Protein AF-A0A9D4K9L7-F1 (afdb_monomer)

Foldseek 3Di:
DVVVVVVVLVVLVVVLVVLVVVLVVLLVVLVVLLVVLVVLLVVLVVQCVVCVVVVPVVSVVVSVVSNVVSVVSNVVSVVSNVVSVVSVVVSVVSVVVSVVVVVVVVVVVVVVVVVVVVVVVPD

Sequence (123 aa):
MESEAIKKNEDRKRKISEKEKEVKKNEAGLQEDMHAANNLFKEANDRLASAIKKKDFKEIDIAHALLDVARTKIDKATNAMKTCRSQRNEIESKKSKLIASYSQKRKAVFQANNMVHVDIVGL

Secondary structure (DSSP, 8-state):
-HHHHHHHHHHHHHHHHHHHHHHHHHHHHHHHHHHHHHHHHHHHHHHHHHHHHHT-HHHHHHHHHHHHHHHHHHHHHHHHHHHHHHHHHHHHHHHHHHHHHHHHHHHHHHHHHHHHHHHHS--

pLDDT: mean 88.01, std 13.04, range [42.09, 97.31]

Nearest PDB structures (foldseek):
  9eon-assembly1_A  TM=6.805E-01  e=6.001E-01  Synechocystis sp. PCC 6803
  7o3x-assembly1_E  TM=4.211E-01  e=1.936E-01  Synechocystis sp. PCC 6803 substr. Kazusa
  9eom-assembly1_A-56  TM=4.064E-01  e=8.749E-01  Synechocystis sp. PCC 6803
  9eom-assembly1_A-58 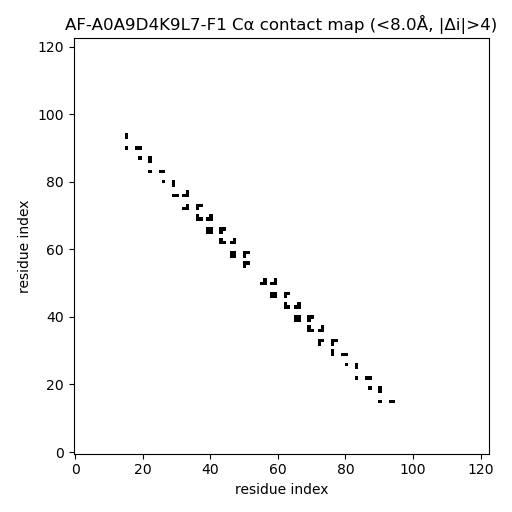 TM=4.058E-01  e=8.749E-01  Synechocystis sp. PCC 6803
  9eom-assembly1_A-60  TM=4.064E-01  e=8.749E-01  Synechocystis sp. PCC 6803

Mean predicted aligned error: 8.18 Å

Structure (mmCIF, N/CA/C/O backbone):
data_AF-A0A9D4K9L7-F1
#
_entry.id   AF-A0A9D4K9L7-F1
#
loop_
_atom_site.group_PDB
_atom_site.id
_atom_site.type_symbol
_atom_site.label_atom_id
_atom_site.label_alt_id
_atom_site.label_comp_id
_atom_site.label_asym_id
_atom_site.label_entity_id
_atom_site.label_seq_id
_atom_site.pdbx_PDB_ins_code
_atom_site.Cartn_x
_atom_site.Cartn_y
_atom_site.Cartn_z
_atom_site.occupancy
_atom_site.B_iso_or_equiv
_atom_site.auth_seq_id
_atom_site.auth_comp_id
_atom_site.auth_asym_id
_atom_site.auth_atom_id
_atom_site.pdbx_PDB_model_num
ATOM 1 N N . MET A 1 1 ? 17.549 3.777 -39.768 1.00 54.56 1 MET A N 1
ATOM 2 C CA . MET A 1 1 ? 17.306 2.714 -38.764 1.00 54.56 1 MET A CA 1
ATOM 3 C C . MET A 1 1 ? 17.851 3.044 -37.368 1.00 54.56 1 MET A C 1
ATOM 5 O O . MET A 1 1 ? 17.112 2.861 -36.410 1.00 54.56 1 MET A O 1
ATOM 9 N N . GLU A 1 2 ? 19.073 3.568 -37.193 1.00 60.03 2 GLU A N 1
ATOM 10 C CA . GLU A 1 2 ? 19.605 3.880 -35.841 1.00 60.03 2 GLU A CA 1
ATOM 11 C C . GLU A 1 2 ? 18.843 4.990 -35.091 1.00 60.03 2 GLU A C 1
ATOM 13 O O . GLU A 1 2 ? 18.608 4.870 -33.889 1.00 60.03 2 GLU A O 1
ATOM 18 N N . SER A 1 3 ? 18.369 6.020 -35.802 1.00 70.69 3 SER A N 1
ATOM 19 C CA . SER A 1 3 ? 17.585 7.132 -35.230 1.00 70.69 3 SER A CA 1
ATOM 20 C C . SER A 1 3 ? 16.280 6.679 -34.547 1.00 70.69 3 SER A C 1
ATOM 22 O O . SER A 1 3 ? 15.948 7.137 -33.452 1.00 70.69 3 SER A O 1
ATOM 24 N N . GLU A 1 4 ? 15.562 5.714 -35.130 1.00 77.31 4 GLU A N 1
ATOM 25 C CA . GLU A 1 4 ? 14.315 5.185 -34.553 1.00 77.31 4 GLU A CA 1
ATOM 26 C C . GLU A 1 4 ? 14.564 4.333 -33.306 1.00 77.31 4 GLU A C 1
ATOM 28 O O . GLU A 1 4 ? 13.802 4.387 -32.338 1.00 77.31 4 GLU A O 1
ATOM 33 N N . ALA A 1 5 ? 15.657 3.567 -33.293 1.00 76.56 5 ALA A N 1
ATOM 34 C CA . ALA A 1 5 ? 16.030 2.746 -32.148 1.00 76.56 5 ALA A CA 1
ATOM 35 C C . ALA A 1 5 ? 16.449 3.596 -30.936 1.00 76.56 5 ALA A C 1
ATOM 37 O O . ALA A 1 5 ? 16.185 3.200 -29.797 1.00 76.56 5 ALA A O 1
ATOM 38 N N . ILE A 1 6 ? 17.078 4.753 -31.174 1.00 79.56 6 ILE A N 1
ATOM 39 C CA . ILE A 1 6 ? 17.431 5.729 -30.136 1.00 79.56 6 ILE A CA 1
ATOM 40 C C . ILE A 1 6 ? 16.160 6.362 -29.561 1.00 79.56 6 ILE A C 1
ATOM 42 O O . ILE A 1 6 ? 15.932 6.245 -28.356 1.00 79.56 6 ILE A O 1
ATOM 46 N N . LYS A 1 7 ? 15.274 6.902 -30.413 1.00 84.38 7 LYS A N 1
ATOM 47 C CA . LYS A 1 7 ? 13.989 7.487 -29.978 1.00 84.38 7 LYS A CA 1
ATOM 48 C C . LYS A 1 7 ? 13.156 6.512 -29.145 1.00 84.38 7 LYS A C 1
ATOM 50 O O . LYS A 1 7 ? 12.740 6.830 -28.034 1.00 84.38 7 LYS A O 1
ATOM 55 N N . LYS A 1 8 ? 13.003 5.268 -29.613 1.00 86.38 8 LYS A N 1
ATOM 56 C CA . LYS A 1 8 ? 12.255 4.223 -28.893 1.00 86.38 8 LYS A CA 1
ATOM 57 C C . LYS A 1 8 ? 12.827 3.941 -27.499 1.00 86.38 8 LYS A C 1
ATOM 59 O O . LYS A 1 8 ? 12.089 3.597 -26.576 1.00 86.38 8 LYS A O 1
ATOM 64 N N . ASN A 1 9 ? 14.140 4.039 -27.334 1.00 84.75 9 ASN A N 1
ATOM 65 C CA . ASN A 1 9 ? 14.802 3.812 -26.056 1.00 84.75 9 ASN A CA 1
ATOM 66 C C . ASN A 1 9 ? 14.668 5.008 -25.101 1.00 84.75 9 ASN A C 1
ATOM 68 O O . ASN A 1 9 ? 14.480 4.799 -23.898 1.00 84.75 9 ASN A O 1
ATOM 72 N N . GLU A 1 10 ? 14.712 6.234 -25.619 1.00 87.19 10 GLU A N 1
ATOM 73 C CA . GLU A 1 10 ? 14.418 7.447 -24.851 1.00 87.19 10 GLU A CA 1
ATOM 74 C C . GLU A 1 10 ? 12.970 7.454 -24.354 1.00 87.19 10 GLU A C 1
ATOM 76 O O . GLU A 1 10 ? 12.733 7.663 -23.162 1.00 87.19 10 GLU A O 1
ATOM 81 N N . ASP A 1 11 ? 12.016 7.085 -25.210 1.00 90.50 11 ASP 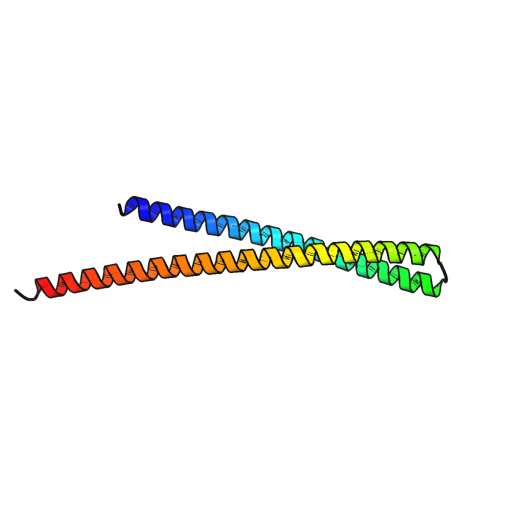A N 1
ATOM 82 C CA . ASP A 1 11 ? 10.607 6.950 -24.833 1.00 90.50 11 ASP A CA 1
ATOM 83 C C . ASP A 1 11 ? 10.410 5.914 -23.720 1.00 90.50 11 ASP A C 1
ATOM 85 O O . ASP A 1 11 ? 9.668 6.137 -22.761 1.00 90.50 11 ASP A O 1
ATOM 89 N N . ARG A 1 12 ? 11.104 4.770 -23.799 1.00 89.38 12 ARG A N 1
ATOM 90 C CA . ARG A 1 12 ? 11.070 3.748 -22.738 1.00 89.38 12 ARG A CA 1
ATOM 91 C C . ARG A 1 12 ? 11.649 4.274 -21.429 1.00 89.38 12 ARG A C 1
ATOM 93 O O . ARG A 1 12 ? 11.068 4.015 -20.377 1.00 89.38 12 ARG A O 1
ATOM 100 N N . LYS A 1 13 ? 12.761 5.012 -21.479 1.00 91.38 13 LYS A N 1
ATOM 101 C CA . LYS A 1 13 ? 13.368 5.647 -20.300 1.00 91.38 13 LYS A CA 1
ATOM 102 C C . LYS A 1 13 ? 12.401 6.647 -19.663 1.00 91.38 13 LYS A C 1
ATOM 104 O O . LYS A 1 13 ? 12.235 6.630 -18.444 1.00 91.38 13 LYS A O 1
ATOM 109 N N . ARG A 1 14 ? 11.730 7.464 -20.480 1.00 93.56 14 ARG A N 1
ATOM 110 C CA . ARG A 1 14 ? 10.735 8.443 -20.031 1.00 93.5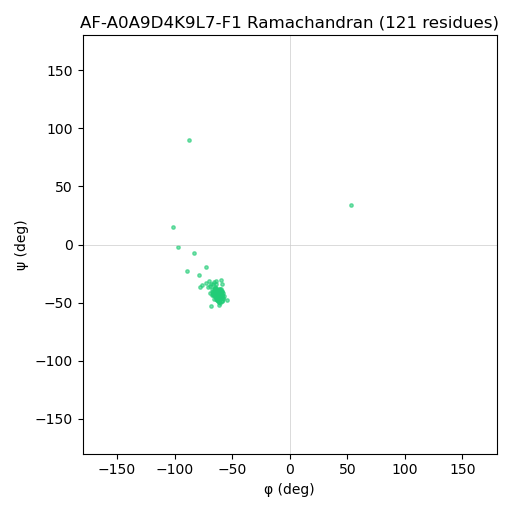6 14 ARG A CA 1
ATOM 111 C C . ARG A 1 14 ? 9.557 7.766 -19.333 1.00 93.56 14 ARG A C 1
ATOM 113 O O . ARG A 1 14 ? 9.300 8.067 -18.173 1.00 93.56 14 ARG A O 1
ATOM 120 N N . LYS A 1 15 ? 8.948 6.765 -19.976 1.00 93.94 15 LYS A N 1
ATOM 121 C CA . LYS A 1 15 ? 7.822 5.994 -19.416 1.00 93.94 15 LYS A CA 1
ATOM 122 C C . LYS A 1 15 ? 8.172 5.306 -18.096 1.00 93.94 15 LYS A C 1
ATOM 124 O O . LYS A 1 15 ? 7.361 5.279 -17.177 1.00 93.94 15 LYS A O 1
ATOM 129 N N . ILE A 1 16 ? 9.378 4.741 -17.989 1.00 93.25 16 ILE A N 1
ATOM 130 C CA . ILE A 1 16 ? 9.861 4.125 -16.743 1.00 93.25 16 ILE A CA 1
ATOM 131 C C . ILE A 1 16 ? 9.987 5.175 -15.631 1.00 93.25 16 ILE A C 1
ATOM 133 O O . ILE A 1 16 ? 9.570 4.914 -14.507 1.00 93.25 16 ILE A O 1
ATOM 137 N N . SER A 1 17 ? 10.542 6.348 -15.944 1.00 94.19 17 SER A N 1
ATOM 138 C CA . SER A 1 17 ? 10.719 7.449 -14.989 1.00 94.19 17 SER A CA 1
ATOM 139 C C . SER A 1 17 ? 9.383 8.023 -14.508 1.00 94.19 17 SER A C 1
ATOM 141 O O . SER A 1 17 ? 9.192 8.241 -13.314 1.00 94.19 17 SER A O 1
ATOM 143 N N . GLU A 1 18 ? 8.430 8.225 -15.419 1.00 95.19 18 GLU A N 1
ATOM 144 C CA . GLU A 1 18 ? 7.079 8.692 -15.089 1.00 95.19 18 GLU A CA 1
ATOM 145 C C . GLU A 1 18 ? 6.364 7.700 -14.168 1.00 95.19 18 GLU A C 1
ATOM 147 O O . GLU A 1 18 ? 5.898 8.084 -13.095 1.00 95.19 18 GLU A O 1
ATOM 152 N N . LYS A 1 19 ? 6.381 6.410 -14.524 1.00 93.94 19 LYS A N 1
ATOM 153 C CA . LYS A 1 19 ? 5.757 5.362 -13.710 1.00 93.94 19 LYS A CA 1
ATOM 154 C C . LYS A 1 19 ? 6.421 5.208 -12.339 1.00 93.94 19 LYS A C 1
ATOM 156 O O . LYS A 1 19 ? 5.749 4.928 -11.356 1.00 93.94 19 LYS A O 1
ATOM 161 N N . GLU A 1 20 ? 7.732 5.418 -12.238 1.00 93.69 20 GLU A N 1
ATOM 162 C CA . GLU A 1 20 ? 8.432 5.412 -10.950 1.00 93.69 20 GLU A CA 1
ATOM 163 C C . GLU A 1 20 ? 7.994 6.566 -10.042 1.00 93.69 20 GLU A C 1
ATOM 165 O O . GLU A 1 20 ? 7.800 6.359 -8.845 1.00 93.69 20 GLU A O 1
ATOM 170 N N . LYS A 1 21 ? 7.824 7.775 -10.591 1.00 94.94 21 LYS A N 1
ATOM 171 C CA . LYS A 1 21 ? 7.319 8.923 -9.822 1.00 94.94 21 LYS A CA 1
ATOM 172 C C . LYS A 1 21 ? 5.899 8.675 -9.323 1.00 94.94 21 LYS A C 1
ATOM 174 O O . LYS A 1 21 ? 5.602 8.987 -8.174 1.00 94.94 21 LYS A O 1
ATOM 179 N N . GLU A 1 22 ? 5.052 8.100 -10.171 1.00 95.12 22 GLU A N 1
ATOM 180 C CA . GLU A 1 22 ? 3.682 7.730 -9.816 1.00 95.12 22 GLU A CA 1
ATOM 181 C C . GLU A 1 22 ? 3.658 6.709 -8.671 1.00 95.12 22 GLU A C 1
ATOM 183 O O . GLU A 1 22 ? 3.022 6.953 -7.649 1.00 95.12 22 GLU A O 1
ATOM 188 N N . VAL A 1 23 ? 4.423 5.617 -8.788 1.00 94.31 23 VAL A N 1
ATOM 189 C CA . VAL A 1 23 ? 4.506 4.591 -7.735 1.00 94.31 23 VAL A CA 1
ATOM 190 C C . VAL A 1 23 ? 5.029 5.180 -6.425 1.00 94.31 23 VAL A C 1
ATOM 192 O O . VAL A 1 23 ? 4.447 4.911 -5.381 1.00 94.31 23 VAL A O 1
ATOM 195 N N . LYS A 1 24 ? 6.052 6.044 -6.459 1.00 94.00 24 LYS A N 1
ATOM 196 C CA . LYS A 1 24 ? 6.559 6.716 -5.248 1.00 94.00 24 LYS A CA 1
ATOM 197 C C . LYS A 1 24 ? 5.513 7.608 -4.583 1.00 94.00 24 LYS A C 1
ATOM 199 O O . LYS A 1 24 ? 5.408 7.614 -3.360 1.00 94.00 24 LYS A O 1
ATOM 204 N N . LYS A 1 25 ? 4.740 8.363 -5.370 1.00 94.69 25 LYS A N 1
ATOM 205 C CA . LYS A 1 25 ? 3.660 9.204 -4.838 1.00 94.69 25 LYS A CA 1
ATOM 206 C C . LYS A 1 25 ? 2.567 8.348 -4.194 1.00 94.69 25 LYS A C 1
ATOM 208 O O . LYS A 1 25 ? 2.099 8.681 -3.110 1.00 94.69 25 LYS A O 1
ATOM 213 N N . ASN A 1 26 ? 2.200 7.241 -4.837 1.00 93.44 26 ASN A N 1
ATOM 214 C CA . ASN A 1 26 ? 1.211 6.308 -4.304 1.00 93.44 26 ASN A CA 1
ATOM 215 C C . ASN A 1 26 ? 1.707 5.637 -3.014 1.00 93.44 26 ASN A C 1
ATOM 217 O O . ASN A 1 26 ? 0.949 5.538 -2.057 1.00 93.44 26 ASN A O 1
ATOM 221 N N . GLU A 1 27 ? 2.980 5.232 -2.949 1.00 92.88 27 GLU A N 1
ATOM 222 C CA . GLU A 1 27 ? 3.584 4.686 -1.726 1.00 92.88 27 GLU A CA 1
ATOM 223 C C . GLU A 1 27 ? 3.542 5.687 -0.565 1.00 92.88 27 GLU A C 1
ATOM 225 O O . GLU A 1 27 ? 3.188 5.297 0.546 1.00 92.88 27 GLU A O 1
ATOM 230 N N . ALA A 1 28 ? 3.847 6.965 -0.816 1.00 93.75 28 ALA A N 1
ATOM 231 C CA . ALA A 1 28 ? 3.778 8.010 0.206 1.00 93.75 28 ALA A CA 1
ATOM 232 C C . ALA A 1 28 ? 2.346 8.199 0.736 1.00 93.75 28 ALA A C 1
ATOM 234 O O . ALA A 1 28 ? 2.136 8.163 1.946 1.00 93.75 28 ALA A O 1
ATOM 235 N N . GLY A 1 29 ? 1.352 8.300 -0.1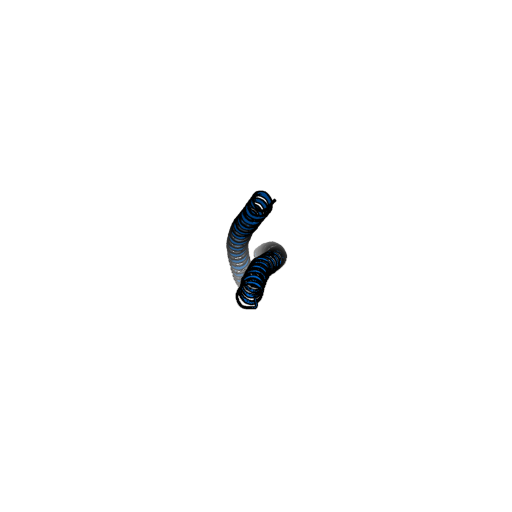56 1.00 93.81 29 GLY A N 1
ATOM 236 C CA . GLY A 1 29 ? -0.054 8.407 0.253 1.00 93.81 29 GLY A CA 1
ATOM 237 C C . GLY A 1 29 ? -0.530 7.192 1.059 1.00 93.81 29 GLY A C 1
ATOM 238 O O . GLY A 1 29 ? -1.171 7.337 2.094 1.00 93.81 29 GLY A O 1
ATOM 239 N N . LEU A 1 30 ? -0.133 5.980 0.658 1.00 94.00 30 LEU A N 1
ATOM 240 C CA . LEU A 1 30 ? -0.464 4.762 1.404 1.00 94.00 30 LEU A CA 1
ATOM 241 C C . LEU A 1 30 ? 0.204 4.704 2.785 1.00 94.00 30 LEU A C 1
ATOM 243 O O . LEU A 1 30 ? -0.363 4.123 3.711 1.00 94.00 30 LEU A O 1
ATOM 247 N N . GLN A 1 31 ? 1.402 5.273 2.942 1.00 93.88 31 GLN A N 1
ATOM 248 C CA . GLN A 1 31 ? 2.051 5.388 4.250 1.00 93.88 31 GLN A CA 1
ATOM 249 C C . GLN A 1 31 ? 1.296 6.345 5.173 1.00 93.88 31 GLN A C 1
ATOM 251 O O . GLN A 1 31 ? 1.121 6.023 6.349 1.00 93.88 31 GLN A O 1
ATOM 256 N N . GLU A 1 32 ? 0.811 7.472 4.650 1.00 94.38 32 GLU A N 1
ATOM 257 C CA . GLU A 1 32 ? -0.033 8.411 5.396 1.00 94.38 32 GLU A CA 1
ATOM 258 C C . GLU A 1 32 ? -1.354 7.756 5.823 1.00 94.38 32 GLU A C 1
ATOM 260 O O . GLU A 1 32 ? -1.707 7.799 7.005 1.00 94.38 32 GLU A O 1
ATOM 265 N N . ASP A 1 33 ? -2.029 7.053 4.909 1.00 93.25 33 ASP A N 1
ATOM 266 C CA . ASP A 1 33 ? -3.258 6.307 5.206 1.00 93.25 33 ASP A CA 1
ATOM 267 C C . ASP A 1 33 ? -3.036 5.251 6.296 1.00 93.25 33 ASP A C 1
ATOM 269 O O . ASP A 1 33 ? -3.844 5.104 7.219 1.00 93.25 33 ASP A O 1
ATOM 273 N N . MET A 1 34 ? -1.920 4.521 6.220 1.00 94.75 34 MET A N 1
ATOM 274 C CA . MET A 1 34 ? -1.579 3.503 7.210 1.00 94.75 34 MET A CA 1
ATOM 275 C C . MET A 1 34 ? -1.229 4.123 8.566 1.00 94.75 34 MET A C 1
ATOM 277 O O . MET A 1 34 ? -1.588 3.570 9.608 1.00 94.75 34 MET A O 1
ATOM 281 N N . HIS A 1 35 ? -0.575 5.285 8.578 1.00 95.31 35 HIS A N 1
ATOM 282 C CA . HIS A 1 35 ? -0.321 6.035 9.803 1.00 95.31 35 HIS A CA 1
ATOM 283 C C . HIS A 1 35 ? -1.631 6.501 10.453 1.00 95.31 35 HIS A C 1
ATOM 285 O O . HIS A 1 35 ? -1.847 6.261 11.642 1.00 95.31 35 HIS A O 1
ATOM 291 N N . ALA A 1 36 ? -2.545 7.077 9.670 1.00 94.38 36 ALA A N 1
ATOM 292 C CA . ALA A 1 36 ? -3.853 7.509 10.151 1.00 94.38 36 ALA A CA 1
ATOM 293 C C . ALA A 1 36 ? -4.689 6.335 10.690 1.00 94.38 36 ALA A C 1
ATOM 295 O O . ALA A 1 36 ? -5.285 6.436 11.763 1.00 94.38 36 ALA A O 1
ATOM 296 N N . ALA A 1 37 ? -4.700 5.197 9.989 1.00 95.38 37 ALA A N 1
ATOM 297 C CA . ALA A 1 37 ? -5.417 4.004 10.431 1.00 95.38 37 ALA A CA 1
ATOM 298 C C . ALA A 1 37 ? -4.836 3.417 11.731 1.00 95.38 37 ALA A C 1
ATOM 300 O O . ALA A 1 37 ? -5.593 3.010 12.611 1.00 95.38 37 ALA A O 1
ATOM 301 N N . ASN A 1 38 ? -3.510 3.438 11.895 1.00 95.19 38 ASN A N 1
ATOM 302 C CA . ASN A 1 38 ? -2.857 3.032 13.141 1.00 95.19 38 ASN A CA 1
ATOM 303 C C . ASN A 1 38 ? -3.182 3.968 14.311 1.00 95.19 38 ASN A C 1
ATOM 305 O O . ASN A 1 38 ? -3.360 3.496 15.434 1.00 95.19 38 ASN A O 1
ATOM 309 N N . ASN A 1 3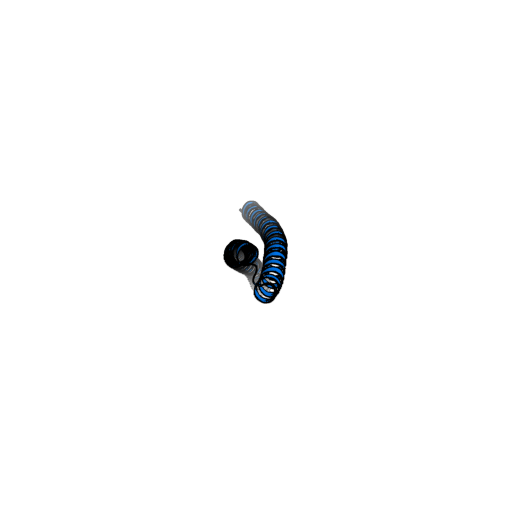9 ? -3.274 5.276 14.069 1.00 95.81 39 ASN A N 1
ATOM 310 C CA . ASN A 1 39 ? -3.671 6.230 15.106 1.00 95.81 39 ASN A CA 1
ATOM 311 C C . ASN A 1 39 ? -5.116 5.979 15.552 1.00 95.81 39 ASN A C 1
ATOM 313 O O . ASN A 1 39 ? -5.368 5.892 16.751 1.00 95.81 39 ASN A O 1
ATOM 317 N N . LEU A 1 40 ? -6.029 5.749 14.602 1.00 95.19 40 LEU A N 1
ATOM 318 C CA . LEU A 1 40 ? -7.414 5.379 14.902 1.00 95.19 40 LEU A CA 1
ATOM 319 C C . LEU A 1 40 ? -7.498 4.070 15.700 1.00 95.19 40 LEU A C 1
ATOM 321 O O . LEU A 1 40 ? -8.269 3.971 16.648 1.00 95.19 40 LEU A O 1
ATOM 325 N N . PHE A 1 41 ? -6.686 3.071 15.344 1.00 96.25 41 PHE A N 1
ATOM 326 C CA . PHE A 1 41 ? -6.627 1.800 16.066 1.00 96.25 41 PHE A CA 1
ATOM 327 C C . PHE A 1 41 ? -6.176 1.984 17.522 1.00 96.25 41 PHE A C 1
ATOM 329 O O . PHE A 1 41 ? -6.764 1.402 18.433 1.00 96.25 41 PHE A O 1
ATOM 336 N N . LYS A 1 42 ? -5.143 2.806 17.752 1.00 96.62 42 LYS A N 1
ATOM 337 C CA . LYS A 1 42 ? -4.668 3.136 19.104 1.00 96.62 42 LYS A CA 1
ATOM 338 C C . LYS A 1 42 ? -5.741 3.855 19.913 1.00 96.62 42 LYS A C 1
ATOM 340 O O . LYS A 1 42 ? -6.039 3.420 21.018 1.00 96.62 42 LYS A O 1
ATOM 345 N N . GLU A 1 43 ? -6.363 4.883 19.338 1.00 95.88 43 GLU A N 1
ATOM 346 C CA . GLU A 1 43 ? -7.438 5.629 19.997 1.00 95.88 43 GLU A CA 1
ATOM 347 C C . GLU A 1 43 ? -8.608 4.711 20.375 1.00 95.88 43 GLU A C 1
ATOM 349 O O . GLU A 1 43 ? -9.087 4.740 21.508 1.00 95.88 43 GLU A O 1
ATOM 354 N N . ALA A 1 44 ? -9.041 3.851 19.452 1.00 96.56 44 ALA A N 1
ATOM 355 C CA . ALA A 1 44 ? -10.129 2.916 19.701 1.00 96.56 44 ALA A CA 1
ATOM 356 C C . ALA A 1 44 ? -9.785 1.919 20.822 1.00 96.56 44 ALA A C 1
ATOM 358 O O . ALA A 1 44 ? -10.626 1.645 21.677 1.00 96.56 44 ALA A O 1
ATOM 359 N N . ASN A 1 45 ? -8.539 1.439 20.887 1.00 96.94 45 ASN A N 1
ATOM 360 C CA . ASN A 1 45 ? -8.070 0.598 21.991 1.00 96.94 45 ASN A CA 1
ATOM 361 C C . ASN A 1 45 ? -8.042 1.337 23.336 1.00 96.94 45 ASN A C 1
ATOM 363 O O . ASN A 1 45 ? -8.470 0.776 24.345 1.00 96.94 45 ASN A O 1
ATOM 367 N N . ASP A 1 46 ? -7.572 2.584 23.368 1.00 96.50 46 ASP A N 1
ATOM 368 C CA . ASP A 1 46 ? -7.521 3.385 24.598 1.00 96.50 46 ASP A CA 1
ATOM 369 C C . ASP A 1 46 ? -8.931 3.688 25.128 1.00 96.50 46 ASP A C 1
ATOM 371 O O . ASP A 1 46 ? -9.194 3.613 26.339 1.00 96.50 46 ASP A O 1
ATOM 375 N N . ARG A 1 47 ? -9.867 3.967 24.211 1.00 96.31 47 ARG A N 1
ATOM 376 C CA . ARG A 1 47 ? -11.294 4.121 24.514 1.00 96.31 47 ARG A CA 1
ATOM 377 C C . ARG A 1 47 ? -11.882 2.826 25.056 1.00 96.31 47 ARG A C 1
ATOM 379 O O . ARG A 1 47 ? -12.488 2.856 26.124 1.00 96.31 47 ARG A O 1
ATOM 386 N N . LEU A 1 48 ? -11.625 1.691 24.404 1.00 96.88 48 LEU A N 1
ATOM 387 C CA . LEU A 1 48 ? -12.097 0.378 24.847 1.00 96.88 48 LEU A CA 1
ATOM 388 C C . LEU A 1 48 ? -11.589 0.035 26.253 1.00 96.88 48 LEU A C 1
ATOM 390 O O . LEU A 1 48 ? -12.372 -0.324 27.131 1.00 96.88 48 LEU A O 1
ATOM 394 N N . ALA A 1 49 ? -10.288 0.200 26.502 1.00 96.75 49 ALA A N 1
ATOM 395 C CA . ALA A 1 49 ? -9.685 -0.056 27.807 1.00 96.75 49 ALA A CA 1
ATOM 396 C C . ALA A 1 49 ? -10.305 0.821 28.908 1.00 96.75 49 ALA A C 1
ATOM 398 O O . ALA A 1 49 ? -10.556 0.357 30.025 1.00 96.75 49 ALA A O 1
ATOM 399 N N . SER A 1 50 ? -10.575 2.089 28.594 1.00 97.00 50 SER A N 1
ATOM 400 C CA . SER A 1 50 ? -11.230 3.022 29.511 1.00 97.00 50 SER A CA 1
ATOM 401 C C . SER A 1 50 ? -12.697 2.659 29.758 1.00 97.00 50 SER A C 1
ATOM 403 O O . SER A 1 50 ? -13.157 2.708 30.900 1.00 97.00 50 SER A O 1
ATOM 405 N N . ALA A 1 51 ? -13.419 2.261 28.712 1.00 96.75 51 ALA A N 1
ATOM 406 C CA . ALA A 1 51 ? -14.820 1.864 28.774 1.00 96.75 51 ALA A CA 1
ATOM 407 C C . ALA A 1 51 ? -15.018 0.599 29.615 1.00 96.75 51 ALA A C 1
ATOM 409 O O . ALA A 1 51 ? -15.890 0.569 30.481 1.00 96.75 51 ALA A O 1
ATOM 410 N N . ILE A 1 52 ? -14.140 -0.398 29.453 1.00 96.44 52 ILE A N 1
ATOM 411 C CA . ILE A 1 52 ? -14.135 -1.627 30.261 1.00 96.44 52 ILE A CA 1
ATOM 412 C C . ILE A 1 52 ? -13.977 -1.295 31.748 1.00 96.44 52 ILE A C 1
ATOM 414 O O . ILE A 1 52 ? -14.750 -1.779 32.575 1.00 96.44 52 ILE A O 1
ATOM 418 N N . LYS A 1 53 ? -13.023 -0.421 32.102 1.00 97.00 53 LYS A N 1
ATOM 419 C CA . LYS A 1 53 ? -12.813 0.007 33.499 1.00 97.00 53 LYS A CA 1
ATOM 420 C C . LYS A 1 53 ? -14.042 0.704 34.083 1.00 97.00 53 LYS A C 1
ATOM 422 O O . LYS A 1 53 ? -14.359 0.503 35.252 1.00 97.00 53 LYS A O 1
ATOM 427 N N . LYS A 1 54 ? -14.730 1.509 33.271 1.00 97.12 54 LYS A N 1
ATOM 428 C CA . LYS A 1 54 ? -15.944 2.244 33.655 1.00 97.12 54 LYS A CA 1
ATOM 429 C C . LYS A 1 54 ? -17.223 1.404 33.570 1.00 97.12 54 LYS A C 1
ATOM 431 O O . LYS A 1 54 ? -18.265 1.881 34.005 1.00 97.12 54 LYS A O 1
ATOM 436 N N . LYS A 1 55 ? -17.149 0.177 33.036 1.00 96.50 55 LYS A N 1
ATOM 437 C CA . LYS A 1 55 ? -18.308 -0.662 32.676 1.00 96.50 55 LYS A CA 1
ATOM 438 C C . LYS A 1 55 ? -19.302 0.075 31.765 1.00 96.50 55 LYS A C 1
ATOM 440 O O . LYS A 1 55 ? -20.511 -0.118 31.865 1.00 96.50 55 LYS A O 1
ATOM 445 N N . ASP A 1 56 ? -18.786 0.936 30.892 1.00 97.31 56 ASP A N 1
ATOM 446 C CA . ASP A 1 56 ? -19.590 1.689 29.933 1.00 97.31 56 ASP A CA 1
ATOM 447 C C . ASP A 1 56 ? -19.779 0.861 28.658 1.00 97.31 56 ASP A C 1
ATOM 449 O O . ASP A 1 56 ? -18.970 0.907 27.734 1.00 97.31 56 ASP A O 1
ATOM 453 N N . PHE A 1 57 ? -20.845 0.062 28.628 1.00 95.00 57 PHE A N 1
ATOM 454 C CA . PHE A 1 57 ? -21.127 -0.841 27.511 1.00 95.00 57 PHE A CA 1
ATOM 455 C C . PHE A 1 57 ? -21.394 -0.110 26.190 1.00 95.00 57 PHE A C 1
ATOM 457 O O . PHE A 1 57 ? -21.022 -0.619 25.138 1.00 95.00 57 PHE A O 1
ATOM 464 N N . LYS A 1 58 ? -21.963 1.102 26.228 1.00 96.12 58 LYS A N 1
ATOM 465 C CA . LYS A 1 58 ? -22.193 1.887 25.004 1.00 96.12 58 LYS A CA 1
ATOM 466 C C . LYS A 1 58 ? -20.870 2.312 24.383 1.00 96.12 58 LYS A C 1
ATOM 468 O O . LYS A 1 58 ? -20.694 2.233 23.172 1.00 96.12 58 LYS A O 1
ATOM 473 N N . GLU A 1 59 ? -19.934 2.744 25.219 1.00 96.44 59 GLU A N 1
ATOM 474 C CA . GLU A 1 59 ? -18.607 3.131 24.760 1.00 96.44 59 GLU A CA 1
ATOM 475 C C . GLU A 1 59 ? -17.780 1.919 24.297 1.00 96.44 59 GLU A C 1
ATOM 477 O O . GLU A 1 59 ? -17.008 2.044 23.348 1.00 96.44 59 GLU A O 1
ATOM 482 N N . ILE A 1 60 ? -17.981 0.736 24.895 1.00 96.31 60 ILE A N 1
ATOM 483 C CA . ILE A 1 60 ? -17.404 -0.527 24.399 1.00 96.31 60 ILE A CA 1
ATOM 484 C C . ILE A 1 60 ? -17.870 -0.805 22.963 1.00 96.31 60 ILE A C 1
ATOM 486 O O . ILE A 1 60 ? -17.031 -1.066 22.100 1.00 96.31 60 ILE A O 1
ATOM 490 N N . ASP A 1 61 ? -19.173 -0.697 22.687 1.00 96.25 61 ASP A N 1
ATOM 491 C CA . ASP A 1 61 ? -19.724 -0.937 21.346 1.00 96.25 61 ASP A CA 1
ATOM 492 C C . ASP A 1 61 ? -19.165 0.057 20.315 1.00 96.25 61 ASP A C 1
ATOM 494 O O . ASP A 1 61 ? -18.774 -0.328 19.209 1.00 96.25 61 ASP A O 1
ATOM 498 N N . ILE A 1 62 ? -19.058 1.338 20.688 1.00 95.19 62 ILE A N 1
ATOM 499 C CA . ILE A 1 62 ? -18.468 2.372 19.827 1.00 95.19 62 ILE A CA 1
ATOM 500 C C . ILE A 1 62 ? -16.985 2.082 19.567 1.00 95.19 62 ILE A C 1
ATOM 502 O O . ILE A 1 62 ? -16.528 2.164 18.425 1.00 95.19 62 ILE A O 1
ATOM 506 N N . ALA A 1 63 ? -16.225 1.730 20.604 1.00 96.25 63 ALA A N 1
ATOM 507 C CA . ALA A 1 63 ? -14.806 1.428 20.473 1.00 96.25 63 ALA A CA 1
ATOM 508 C C . ALA A 1 63 ? -14.562 0.190 19.593 1.00 96.25 63 ALA A C 1
ATOM 510 O O . ALA A 1 63 ? -13.662 0.210 18.753 1.00 96.25 63 ALA A O 1
ATOM 511 N N . HIS A 1 64 ? -15.397 -0.848 19.702 1.00 94.38 64 HIS A N 1
ATOM 512 C CA . HIS A 1 64 ? -15.363 -1.998 18.794 1.00 94.38 64 HIS A CA 1
ATOM 513 C C . HIS A 1 64 ? -15.635 -1.601 17.339 1.00 94.38 64 HIS A C 1
ATOM 515 O O . HIS A 1 64 ? -14.857 -1.965 16.457 1.00 94.38 64 HIS A O 1
ATOM 521 N N . ALA A 1 65 ? -16.665 -0.791 17.078 1.00 95.50 65 ALA A N 1
ATOM 522 C CA . ALA A 1 65 ? -16.948 -0.320 15.722 1.00 95.50 65 ALA A CA 1
ATOM 523 C C . ALA A 1 65 ? -15.767 0.474 15.125 1.00 95.50 65 ALA A C 1
ATOM 525 O O . ALA A 1 65 ? -15.435 0.324 13.946 1.00 95.50 65 ALA A O 1
ATOM 526 N N . LEU A 1 66 ? -15.085 1.289 15.937 1.00 95.19 66 LEU A N 1
ATOM 527 C CA . LEU A 1 66 ? -13.886 2.015 15.508 1.00 95.19 66 LEU A CA 1
ATOM 528 C C . LEU A 1 66 ? -12.704 1.082 15.221 1.00 95.19 66 LEU A C 1
ATOM 530 O O . LEU A 1 66 ? -11.985 1.309 14.243 1.00 95.19 66 LEU A O 1
ATOM 534 N N . LEU A 1 67 ? -12.519 0.025 16.018 1.00 96.25 67 LEU A N 1
ATOM 535 C CA . LEU A 1 67 ? -11.494 -0.993 15.771 1.00 96.25 67 LEU A CA 1
ATOM 536 C C . LEU A 1 67 ? -11.726 -1.716 14.443 1.00 96.25 67 LEU A C 1
ATOM 538 O O . LEU A 1 67 ? -10.775 -1.892 13.680 1.00 96.25 67 LEU A O 1
ATOM 542 N N . ASP A 1 68 ? -12.971 -2.068 14.124 1.00 96.00 68 ASP A N 1
ATOM 543 C CA . ASP A 1 68 ? -13.315 -2.724 12.859 1.00 96.00 68 ASP A CA 1
ATOM 544 C C . ASP A 1 68 ? -13.040 -1.821 11.650 1.00 96.00 68 ASP A C 1
ATOM 546 O O . ASP A 1 68 ? -12.472 -2.258 10.638 1.00 96.00 68 ASP A O 1
ATOM 550 N N . VAL A 1 69 ? -13.366 -0.529 11.764 1.00 95.31 69 VAL A N 1
ATOM 551 C CA . VAL A 1 69 ? -13.043 0.470 10.736 1.00 95.31 69 VAL A CA 1
ATOM 552 C C . VAL A 1 69 ? -11.530 0.616 10.579 1.00 95.31 69 VAL A C 1
ATOM 554 O O . VAL A 1 69 ? -11.026 0.597 9.452 1.00 95.31 69 VAL A O 1
ATOM 557 N N . ALA A 1 70 ? -10.792 0.745 11.684 1.00 95.56 70 ALA A N 1
ATOM 558 C CA . ALA A 1 70 ? -9.340 0.883 11.661 1.00 95.56 70 ALA A CA 1
ATOM 559 C C . ALA A 1 70 ? -8.672 -0.344 11.027 1.00 95.56 70 ALA A C 1
ATOM 561 O O . ALA A 1 70 ? -7.843 -0.200 10.128 1.00 95.56 70 ALA A O 1
ATOM 562 N N . ARG A 1 71 ? -9.100 -1.549 11.412 1.00 95.75 71 ARG A N 1
ATOM 563 C CA . ARG A 1 71 ? -8.608 -2.814 10.859 1.00 95.75 71 ARG A CA 1
ATOM 564 C C . ARG A 1 71 ? -8.872 -2.919 9.361 1.00 95.75 71 ARG A C 1
ATOM 566 O O . ARG A 1 71 ? -7.953 -3.190 8.594 1.00 95.75 71 ARG A O 1
ATOM 573 N N . THR A 1 72 ? -10.088 -2.589 8.927 1.00 96.12 72 THR A N 1
ATOM 574 C CA . THR A 1 72 ? -10.445 -2.567 7.501 1.00 96.12 72 THR A CA 1
ATOM 575 C C . THR A 1 72 ? -9.560 -1.602 6.707 1.00 96.12 72 THR A C 1
ATOM 577 O O . THR A 1 72 ? -9.148 -1.909 5.586 1.00 96.12 72 THR A O 1
ATOM 580 N N . LYS A 1 73 ? -9.247 -0.425 7.266 1.00 95.06 73 LYS A N 1
ATOM 581 C CA . LYS A 1 73 ? -8.342 0.544 6.630 1.00 95.06 73 LYS A CA 1
ATOM 582 C C . LYS A 1 73 ? -6.906 0.022 6.553 1.00 95.06 73 LYS A C 1
ATOM 584 O O . LYS A 1 73 ? -6.295 0.133 5.492 1.00 95.06 73 LYS A O 1
ATOM 589 N N . ILE A 1 74 ? -6.398 -0.588 7.626 1.00 94.94 74 ILE A N 1
ATOM 590 C CA . ILE A 1 74 ? -5.060 -1.202 7.662 1.00 94.94 74 ILE A CA 1
ATOM 591 C C . ILE A 1 74 ? -4.945 -2.309 6.610 1.00 94.94 74 ILE A C 1
ATOM 593 O O . ILE A 1 74 ? -3.971 -2.336 5.857 1.00 94.94 74 ILE A O 1
ATOM 597 N N . ASP A 1 75 ? -5.944 -3.184 6.497 1.00 94.94 75 ASP A N 1
ATOM 598 C CA . ASP A 1 75 ? -5.931 -4.286 5.532 1.00 94.94 75 ASP A CA 1
ATOM 599 C C . ASP A 1 75 ? -5.939 -3.772 4.085 1.00 94.94 75 ASP A C 1
ATOM 601 O O . ASP A 1 75 ? -5.168 -4.241 3.240 1.00 94.94 75 ASP A O 1
ATOM 605 N N . LYS A 1 76 ? -6.759 -2.752 3.795 1.00 94.12 76 LYS A N 1
ATOM 606 C CA . LYS A 1 76 ? -6.783 -2.088 2.483 1.00 94.12 76 LYS A CA 1
ATOM 607 C C . LYS A 1 76 ? -5.435 -1.448 2.147 1.00 94.12 76 LYS A C 1
ATOM 609 O O . LYS A 1 76 ? -4.901 -1.713 1.068 1.00 94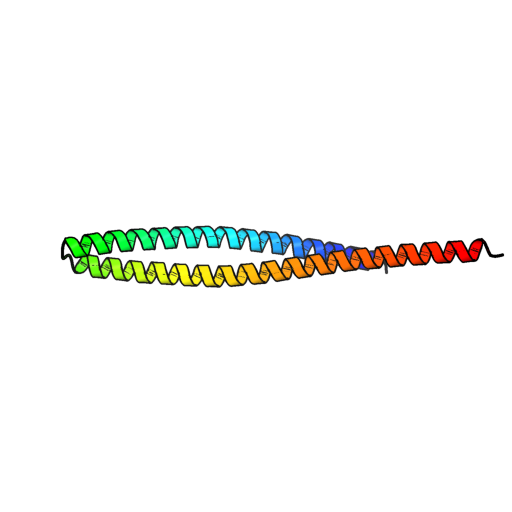.12 76 LYS A O 1
ATOM 614 N N . ALA A 1 77 ? -4.869 -0.664 3.066 1.00 93.25 77 ALA A N 1
ATOM 615 C CA . ALA A 1 77 ? -3.567 -0.026 2.881 1.00 93.25 77 ALA A CA 1
ATOM 616 C C . ALA A 1 77 ? -2.453 -1.068 2.684 1.00 93.25 77 ALA A C 1
ATOM 618 O O . ALA A 1 77 ? -1.649 -0.955 1.761 1.00 93.25 77 ALA A O 1
ATOM 619 N N . THR A 1 78 ? -2.463 -2.146 3.472 1.00 93.94 78 THR A N 1
ATOM 620 C CA . THR A 1 78 ? -1.500 -3.252 3.371 1.00 93.94 78 THR A CA 1
ATOM 621 C C . THR A 1 78 ? -1.565 -3.936 2.006 1.00 93.94 78 THR A C 1
ATOM 623 O O . THR A 1 78 ? -0.533 -4.197 1.382 1.00 93.94 78 THR A O 1
ATOM 626 N N . ASN A 1 79 ? -2.768 -4.218 1.504 1.00 95.06 79 ASN A N 1
ATOM 627 C CA . ASN A 1 79 ? -2.940 -4.824 0.184 1.00 95.06 79 ASN A CA 1
ATOM 628 C C . ASN A 1 79 ? -2.495 -3.877 -0.938 1.00 95.06 79 ASN A C 1
ATOM 630 O O . ASN A 1 79 ? -1.804 -4.304 -1.865 1.00 95.06 79 ASN A O 1
ATOM 634 N N . ALA A 1 80 ? -2.803 -2.586 -0.829 1.00 93.88 80 ALA A N 1
ATOM 635 C CA . ALA A 1 80 ? -2.337 -1.584 -1.781 1.00 93.88 80 ALA A CA 1
ATOM 636 C C . ALA A 1 80 ? -0.802 -1.426 -1.763 1.00 93.88 80 ALA A C 1
ATOM 638 O O . ALA A 1 80 ? -0.181 -1.328 -2.825 1.00 93.88 80 ALA A O 1
ATOM 639 N N . MET A 1 81 ? -0.163 -1.502 -0.589 1.00 93.06 81 MET A N 1
ATOM 640 C CA . MET A 1 81 ? 1.299 -1.491 -0.461 1.00 93.06 81 MET A CA 1
ATOM 641 C C . MET A 1 81 ? 1.948 -2.710 -1.125 1.00 93.06 81 MET A C 1
ATOM 643 O O . MET A 1 81 ? 2.979 -2.5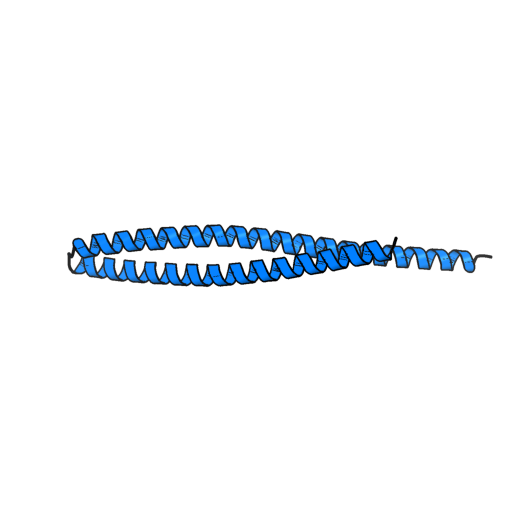73 -1.785 1.00 93.06 81 MET A O 1
ATOM 647 N N . LYS A 1 82 ? 1.344 -3.903 -1.016 1.00 94.31 82 LYS A N 1
ATOM 648 C CA . LYS A 1 82 ? 1.822 -5.099 -1.738 1.00 94.31 82 LYS A CA 1
ATOM 649 C C . LYS A 1 82 ? 1.795 -4.882 -3.252 1.00 94.31 82 LYS A C 1
ATOM 651 O O . LYS A 1 82 ? 2.756 -5.235 -3.937 1.00 94.31 82 LYS A O 1
ATOM 656 N N . THR A 1 83 ? 0.734 -4.260 -3.766 1.00 94.19 83 THR A N 1
ATOM 657 C CA . THR A 1 83 ? 0.624 -3.907 -5.187 1.00 94.19 83 THR A CA 1
ATOM 658 C C . THR A 1 83 ? 1.697 -2.901 -5.601 1.00 94.19 83 THR A C 1
ATOM 660 O O . THR A 1 83 ? 2.387 -3.141 -6.593 1.00 94.19 83 THR A O 1
ATOM 663 N N . CYS A 1 84 ? 1.911 -1.833 -4.824 1.00 93.19 84 CYS A N 1
ATOM 664 C CA . CYS A 1 84 ? 2.973 -0.856 -5.097 1.00 93.19 84 CYS A CA 1
ATOM 665 C C . CYS A 1 84 ? 4.357 -1.517 -5.120 1.00 93.19 84 CYS A C 1
ATOM 667 O O . CYS A 1 84 ? 5.126 -1.313 -6.058 1.00 93.19 84 CYS A O 1
ATOM 669 N N . ARG A 1 85 ? 4.638 -2.414 -4.167 1.00 93.38 85 ARG A N 1
ATOM 670 C CA . ARG A 1 85 ? 5.890 -3.182 -4.134 1.00 93.38 85 ARG A CA 1
ATOM 671 C C . ARG A 1 85 ? 6.083 -4.034 -5.390 1.00 93.38 85 ARG A C 1
ATOM 673 O O . ARG A 1 85 ? 7.183 -4.076 -5.937 1.00 93.38 85 ARG A O 1
ATOM 680 N N . SER A 1 86 ? 5.027 -4.693 -5.868 1.00 95.06 86 SER A N 1
ATOM 681 C CA . SER A 1 86 ? 5.069 -5.460 -7.119 1.00 95.06 86 SER A CA 1
ATOM 682 C C . SER A 1 86 ? 5.390 -4.563 -8.322 1.00 95.06 86 SER A C 1
ATOM 684 O O . SER A 1 86 ? 6.300 -4.860 -9.099 1.00 95.06 86 SER A O 1
ATOM 686 N N . GLN A 1 87 ? 4.726 -3.406 -8.428 1.00 94.25 87 GLN A N 1
ATOM 687 C CA . GLN A 1 87 ? 4.988 -2.418 -9.481 1.00 94.25 87 GLN A CA 1
ATOM 688 C C . GLN A 1 87 ? 6.425 -1.880 -9.426 1.00 94.25 87 GLN A C 1
ATOM 690 O O . GLN A 1 87 ? 7.069 -1.718 -10.465 1.00 94.25 87 GLN A O 1
ATOM 695 N N . ARG A 1 88 ? 6.960 -1.650 -8.223 1.00 93.69 88 ARG A N 1
ATOM 696 C CA . ARG A 1 88 ? 8.347 -1.224 -8.016 1.00 93.69 88 ARG A CA 1
ATOM 697 C C . ARG A 1 88 ? 9.341 -2.267 -8.527 1.00 93.69 88 ARG A C 1
ATOM 699 O O . ARG A 1 88 ? 10.247 -1.925 -9.284 1.00 93.69 88 ARG A O 1
ATOM 706 N N . ASN A 1 89 ? 9.129 -3.539 -8.190 1.00 94.19 89 ASN A N 1
ATOM 707 C CA . ASN A 1 89 ? 9.964 -4.642 -8.676 1.00 94.19 89 ASN A CA 1
ATOM 708 C C . ASN A 1 89 ? 9.902 -4.765 -10.210 1.00 94.19 89 ASN A C 1
ATOM 710 O O . ASN A 1 89 ? 10.912 -5.025 -10.868 1.00 94.19 89 ASN A O 1
ATOM 714 N N . GLU A 1 90 ? 8.727 -4.545 -10.806 1.00 95.19 90 GLU A N 1
ATOM 715 C CA . GLU A 1 90 ? 8.560 -4.534 -12.262 1.00 95.19 90 GLU A CA 1
ATOM 716 C C . GLU A 1 90 ? 9.363 -3.395 -12.916 1.00 95.19 90 GLU A C 1
ATOM 718 O O . GLU A 1 90 ? 10.037 -3.600 -13.933 1.00 95.19 90 GLU A O 1
ATOM 723 N N . ILE A 1 91 ? 9.328 -2.197 -12.323 1.00 94.31 91 ILE A N 1
ATOM 724 C CA . ILE A 1 91 ? 10.115 -1.037 -12.759 1.00 94.31 91 ILE A CA 1
ATOM 725 C C . ILE A 1 91 ? 11.615 -1.333 -12.668 1.00 94.31 91 ILE A C 1
ATOM 727 O O . ILE A 1 91 ? 12.339 -1.090 -13.636 1.00 94.31 91 ILE A O 1
ATOM 731 N N . GLU A 1 92 ? 12.085 -1.891 -11.551 1.00 93.69 92 GLU A N 1
ATOM 732 C CA . GLU A 1 92 ? 13.488 -2.279 -11.366 1.00 93.69 92 GLU A CA 1
ATOM 733 C C . GLU A 1 92 ? 13.926 -3.312 -12.412 1.00 93.69 92 GLU A C 1
ATOM 735 O O . GLU A 1 92 ? 14.945 -3.127 -13.079 1.00 93.69 92 GLU A O 1
ATOM 740 N N . SER A 1 93 ? 13.111 -4.342 -12.660 1.00 94.75 93 SER A N 1
ATOM 741 C CA . SER A 1 93 ? 13.375 -5.331 -13.713 1.00 94.75 93 SER A CA 1
ATOM 742 C C . SER A 1 93 ? 13.487 -4.678 -15.096 1.00 94.75 93 SER A C 1
ATOM 744 O O . SER A 1 93 ? 14.413 -4.963 -15.863 1.00 94.75 93 SER A O 1
ATOM 746 N N . LYS A 1 94 ? 12.573 -3.754 -15.423 1.00 93.06 94 LYS A N 1
ATOM 747 C CA . LYS A 1 94 ? 12.587 -3.010 -16.693 1.00 93.06 94 LYS A CA 1
ATOM 748 C C . LYS A 1 94 ? 13.829 -2.129 -16.831 1.00 93.06 94 LYS A C 1
ATOM 750 O O . LYS A 1 94 ? 14.417 -2.104 -17.915 1.00 93.06 94 LYS A O 1
ATOM 755 N N . LYS A 1 95 ? 14.258 -1.452 -15.761 1.00 92.31 95 LYS A N 1
ATOM 756 C CA . LYS A 1 95 ? 15.504 -0.667 -15.731 1.00 92.31 95 LYS A CA 1
ATOM 757 C C . LYS A 1 95 ? 16.725 -1.549 -15.977 1.00 92.31 95 LYS A C 1
ATOM 759 O O . LYS A 1 95 ? 17.519 -1.237 -16.862 1.00 92.31 95 LYS A O 1
ATOM 764 N N . SER A 1 96 ? 16.836 -2.672 -15.272 1.00 92.12 96 SER A N 1
ATOM 765 C CA . SER A 1 96 ? 17.954 -3.611 -15.426 1.00 92.12 96 SER A CA 1
ATOM 766 C C . SER A 1 96 ? 18.048 -4.163 -16.849 1.00 92.12 96 SER A C 1
ATOM 768 O O . SER A 1 96 ? 19.125 -4.158 -17.443 1.00 92.12 96 SER A O 1
ATOM 770 N N . LYS A 1 97 ? 16.914 -4.545 -17.454 1.00 91.31 97 LYS A N 1
ATOM 771 C CA . LYS A 1 97 ? 16.860 -4.979 -18.862 1.00 91.31 97 LYS A CA 1
ATOM 772 C C . LYS A 1 97 ? 17.297 -3.875 -19.827 1.00 91.31 97 LYS A C 1
ATOM 774 O O . LYS A 1 97 ? 18.008 -4.148 -20.793 1.00 91.31 97 LYS A O 1
ATOM 779 N N . LEU A 1 98 ? 16.893 -2.629 -19.573 1.00 89.31 98 LEU A N 1
ATOM 780 C CA . LEU A 1 98 ? 17.292 -1.491 -20.400 1.00 89.31 98 LEU A CA 1
ATOM 781 C C . LEU A 1 98 ? 18.811 -1.260 -20.326 1.00 89.31 98 LEU A C 1
ATOM 783 O O . LEU A 1 98 ? 19.456 -1.148 -21.367 1.00 89.31 98 LEU A O 1
ATOM 787 N N . ILE A 1 99 ? 19.395 -1.275 -19.125 1.00 88.44 99 ILE A N 1
ATOM 788 C CA . ILE A 1 99 ? 20.847 -1.144 -18.918 1.00 88.44 99 ILE A CA 1
ATOM 789 C C . ILE A 1 99 ? 21.606 -2.286 -19.605 1.00 88.44 99 ILE A C 1
ATOM 791 O O . ILE A 1 99 ? 22.569 -2.034 -20.330 1.00 88.44 99 ILE A O 1
ATOM 795 N N . ALA A 1 100 ? 21.150 -3.531 -19.443 1.00 89.06 100 ALA A N 1
ATOM 796 C CA . ALA A 1 100 ? 21.756 -4.688 -20.097 1.00 89.06 100 ALA A CA 1
ATOM 797 C C . ALA A 1 100 ? 21.770 -4.540 -21.629 1.00 89.06 100 ALA A C 1
ATOM 799 O O . ALA A 1 100 ? 22.792 -4.810 -22.263 1.00 89.06 100 ALA A O 1
ATOM 800 N N . SER A 1 101 ? 20.679 -4.031 -22.214 1.00 84.88 101 SER A N 1
ATOM 801 C CA . SER A 1 101 ? 20.592 -3.800 -23.661 1.00 84.88 101 SER A CA 1
ATOM 802 C C . SER A 1 101 ? 21.595 -2.753 -24.163 1.00 84.88 101 SER A C 1
ATOM 804 O O . SER A 1 101 ? 22.195 -2.938 -25.222 1.00 84.88 101 SER A O 1
ATOM 806 N N . TYR A 1 102 ? 21.845 -1.687 -23.392 1.00 83.31 102 TYR A N 1
ATOM 807 C CA . TYR A 1 102 ? 22.873 -0.696 -23.725 1.00 83.31 102 TYR A CA 1
ATOM 808 C C . TYR A 1 102 ? 24.281 -1.288 -23.632 1.00 83.31 102 TYR A C 1
ATOM 810 O O . TYR A 1 102 ? 25.095 -1.086 -24.533 1.00 83.31 102 TYR A O 1
ATOM 818 N N . SER A 1 103 ? 24.558 -2.062 -22.582 1.00 83.38 103 SER A N 1
ATOM 819 C CA . SER A 1 103 ? 25.851 -2.723 -22.387 1.00 83.38 103 SER A CA 1
ATOM 820 C C . SER A 1 103 ? 26.173 -3.725 -23.499 1.00 83.38 103 SER A C 1
ATOM 822 O O . SER A 1 103 ? 27.311 -3.773 -23.960 1.00 83.38 103 SER A O 1
ATOM 824 N N . GLN A 1 104 ? 25.186 -4.497 -23.967 1.00 82.12 104 GLN A N 1
ATOM 825 C CA . GLN A 1 104 ? 25.356 -5.414 -25.100 1.00 82.12 104 GLN A CA 1
ATOM 826 C C . GLN A 1 104 ? 25.631 -4.669 -26.408 1.00 82.12 104 GLN A C 1
ATOM 828 O O . GLN A 1 104 ? 26.590 -5.009 -27.096 1.00 82.12 104 GLN A O 1
ATOM 833 N N . LYS A 1 105 ? 24.859 -3.616 -26.721 1.00 81.62 105 LYS A N 1
ATOM 834 C CA . LYS A 1 105 ? 25.117 -2.782 -27.908 1.00 81.62 105 LYS A CA 1
ATOM 835 C C . LYS A 1 105 ? 26.525 -2.189 -27.885 1.00 81.62 105 LYS A C 1
ATOM 837 O O . LYS A 1 105 ? 27.229 -2.258 -28.884 1.00 81.62 105 LYS A O 1
ATOM 842 N N . ARG A 1 106 ? 26.971 -1.674 -26.733 1.00 79.94 106 ARG A N 1
ATOM 843 C CA . ARG A 1 106 ? 28.326 -1.124 -26.577 1.00 79.94 106 ARG A CA 1
ATOM 844 C C . ARG A 1 106 ? 29.411 -2.175 -26.828 1.00 79.94 106 ARG A C 1
ATOM 846 O O . ARG A 1 106 ? 30.397 -1.876 -27.491 1.00 79.94 106 ARG A O 1
ATOM 853 N N . LYS A 1 107 ? 29.230 -3.399 -26.317 1.00 80.56 107 LYS A N 1
ATOM 854 C CA . LYS A 1 107 ? 30.158 -4.515 -26.567 1.00 80.56 107 LYS A CA 1
ATOM 855 C C . LYS A 1 107 ? 30.207 -4.900 -28.048 1.00 80.56 107 LYS A C 1
ATOM 857 O O . LYS A 1 107 ? 31.300 -5.087 -28.564 1.00 80.56 107 LYS A O 1
ATOM 862 N N . ALA A 1 108 ? 29.058 -4.965 -28.721 1.00 78.19 108 ALA A N 1
ATOM 863 C CA . ALA A 1 108 ? 28.987 -5.290 -30.146 1.00 78.19 108 ALA A CA 1
ATOM 864 C C . ALA A 1 108 ? 29.711 -4.247 -31.017 1.00 78.19 108 ALA A C 1
ATOM 866 O O . ALA A 1 108 ? 30.480 -4.618 -31.895 1.00 78.19 108 ALA A O 1
ATOM 867 N N . VAL A 1 109 ? 29.537 -2.951 -30.724 1.00 79.19 109 VAL A N 1
ATOM 868 C CA . VAL A 1 109 ? 30.259 -1.869 -31.423 1.00 79.19 109 VAL A CA 1
ATOM 869 C C . VAL A 1 109 ? 31.770 -1.982 -31.211 1.00 79.19 109 VAL A C 1
ATOM 871 O O . VAL A 1 109 ? 32.538 -1.860 -32.158 1.00 79.19 109 VAL A O 1
ATOM 874 N N . PHE A 1 110 ? 32.212 -2.261 -29.982 1.00 75.62 110 PHE A N 1
ATOM 875 C CA . PHE A 1 110 ? 33.636 -2.437 -29.686 1.00 75.62 110 PHE A CA 1
ATOM 876 C C . PHE A 1 110 ? 34.246 -3.642 -30.423 1.00 75.62 110 PHE A C 1
ATOM 878 O O . PHE A 1 110 ? 35.340 -3.542 -30.969 1.00 75.62 110 PHE A O 1
ATOM 885 N N . GLN A 1 111 ? 33.530 -4.769 -30.476 1.00 76.69 111 GLN A N 1
ATOM 886 C CA . GLN A 1 111 ? 33.965 -5.961 -31.211 1.00 76.69 111 GLN A CA 1
ATOM 887 C C . GLN A 1 111 ? 34.034 -5.714 -32.723 1.00 76.69 111 GLN A C 1
ATOM 889 O O . GLN A 1 111 ? 35.024 -6.090 -33.344 1.00 76.69 111 GLN A O 1
ATOM 894 N N . ALA A 1 112 ? 33.038 -5.032 -33.296 1.00 73.44 112 ALA A N 1
ATOM 895 C CA . ALA A 1 112 ? 33.040 -4.659 -34.709 1.00 73.44 112 ALA A CA 1
ATOM 896 C C . ALA A 1 112 ? 34.225 -3.741 -35.055 1.00 73.44 112 ALA A C 1
ATOM 898 O O . ALA A 1 112 ? 34.931 -3.990 -36.028 1.00 73.44 112 ALA A O 1
ATOM 899 N N . ASN A 1 113 ? 34.504 -2.734 -34.222 1.00 69.62 113 ASN A N 1
ATOM 900 C CA . ASN A 1 113 ? 35.619 -1.810 -34.448 1.00 69.62 113 ASN A CA 1
ATOM 901 C C . ASN A 1 113 ? 36.993 -2.490 -34.327 1.00 69.62 113 ASN A C 1
ATOM 903 O O . ASN A 1 113 ? 37.908 -2.142 -35.068 1.00 69.62 113 ASN A O 1
ATOM 907 N N . ASN A 1 114 ? 37.142 -3.476 -33.437 1.00 65.12 114 ASN A N 1
ATOM 908 C CA . ASN A 1 114 ? 38.387 -4.238 -33.324 1.00 65.12 114 ASN A CA 1
ATOM 909 C C . ASN A 1 114 ? 38.598 -5.215 -34.491 1.00 65.12 114 ASN A C 1
ATOM 911 O O . ASN A 1 114 ? 39.741 -5.406 -34.888 1.00 65.12 114 ASN A O 1
ATOM 915 N N . MET A 1 115 ? 37.542 -5.806 -35.063 1.00 58.59 115 MET A N 1
ATOM 916 C CA . MET A 1 115 ? 37.670 -6.656 -36.260 1.00 58.59 115 MET A CA 1
ATOM 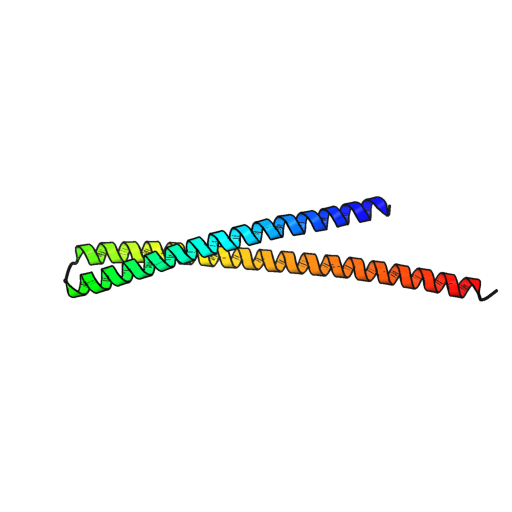917 C C . MET A 1 115 ? 38.130 -5.852 -37.484 1.00 58.59 115 MET A C 1
ATOM 919 O O . MET A 1 115 ? 39.058 -6.268 -38.167 1.00 58.59 115 MET A O 1
ATOM 923 N N . VAL A 1 116 ? 37.574 -4.652 -37.692 1.00 56.62 116 VAL A N 1
ATOM 924 C CA . VAL A 1 116 ? 37.980 -3.756 -38.794 1.00 56.62 116 VAL A CA 1
ATOM 925 C C . VAL A 1 116 ? 39.462 -3.368 -38.706 1.00 56.62 116 VAL A C 1
ATOM 927 O O . VAL A 1 116 ? 40.107 -3.152 -39.727 1.00 56.62 116 VAL A O 1
ATOM 930 N N . HIS A 1 117 ? 40.033 -3.293 -37.501 1.00 50.53 117 HIS A N 1
ATOM 931 C CA . HIS A 1 117 ? 41.439 -2.926 -37.332 1.00 50.53 117 HIS A CA 1
ATOM 932 C C . HIS A 1 117 ? 42.411 -4.081 -37.619 1.00 50.53 117 HIS A C 1
ATOM 934 O O . HIS A 1 117 ? 43.539 -3.826 -38.029 1.00 50.53 117 HIS A O 1
ATOM 940 N N . VAL A 1 118 ? 41.983 -5.337 -37.456 1.00 52.31 118 VAL A N 1
ATOM 941 C CA . VAL A 1 118 ? 42.806 -6.516 -37.781 1.00 52.31 118 VAL A CA 1
ATOM 942 C C . VAL A 1 118 ? 42.862 -6.748 -39.296 1.00 52.31 118 VAL A C 1
ATOM 944 O O . VAL A 1 118 ? 43.925 -7.079 -39.812 1.00 52.31 118 VAL A O 1
ATOM 947 N N . ASP A 1 119 ? 41.774 -6.472 -40.020 1.00 49.44 119 ASP A N 1
ATOM 948 C CA . ASP A 1 119 ? 41.715 -6.649 -41.481 1.00 49.44 119 ASP A CA 1
ATOM 949 C C . ASP A 1 119 ? 42.516 -5.589 -42.270 1.00 49.44 119 ASP A C 1
ATOM 951 O O . ASP A 1 119 ? 42.869 -5.816 -43.423 1.00 49.44 119 ASP A O 1
ATOM 955 N N . ILE A 1 120 ? 42.841 -4.438 -41.665 1.00 49.22 120 ILE A N 1
ATOM 956 C CA . ILE A 1 120 ? 43.614 -3.356 -42.316 1.00 49.22 120 ILE A CA 1
ATOM 957 C C . ILE A 1 120 ? 45.133 -3.526 -42.131 1.00 49.22 120 ILE A C 1
ATOM 959 O O . ILE A 1 120 ? 45.906 -3.011 -42.932 1.00 49.22 120 ILE A O 1
ATOM 963 N N . VAL A 1 121 ? 45.583 -4.250 -41.101 1.00 50.38 121 VAL A N 1
ATOM 964 C CA . VAL A 1 121 ? 47.020 -4.430 -40.792 1.00 50.38 121 VAL A CA 1
ATOM 965 C C . VAL A 1 121 ? 47.571 -5.754 -41.360 1.00 50.38 121 VAL A C 1
ATOM 967 O O . VAL A 1 121 ? 48.758 -6.040 -41.236 1.00 50.38 121 VAL A O 1
ATOM 970 N N . GLY A 1 122 ? 46.721 -6.564 -42.001 1.00 50.94 122 GLY A N 1
ATOM 971 C CA . GLY A 1 122 ? 47.061 -7.870 -42.577 1.00 50.94 122 GLY A CA 1
ATOM 972 C C . GLY A 1 122 ? 47.266 -7.915 -44.099 1.00 50.94 122 GLY A C 1
ATOM 973 O O . GLY A 1 122 ? 47.248 -9.017 -44.647 1.00 50.94 122 GLY A O 1
ATOM 974 N N . LEU A 1 123 ? 47.426 -6.769 -44.777 1.00 42.09 123 LEU A N 1
ATOM 975 C CA . LEU A 1 123 ? 47.744 -6.672 -46.213 1.00 42.09 123 LEU A CA 1
ATOM 976 C C . LEU A 1 123 ? 49.131 -6.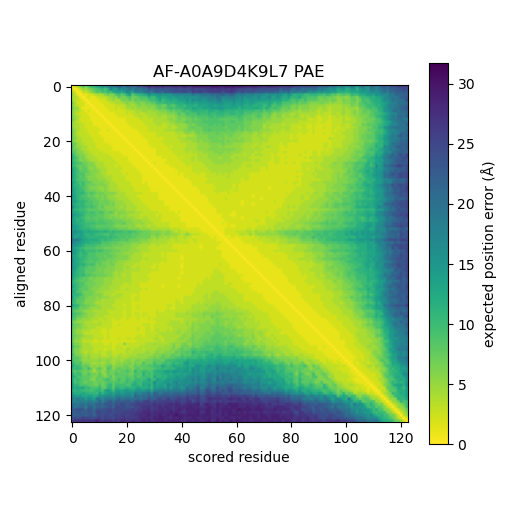067 -46.445 1.00 42.09 123 LEU A C 1
ATOM 978 O O . LEU A 1 123 ? 49.401 -4.992 -45.866 1.00 42.09 123 LEU A O 1
#

Radius of gyration: 28.15 Å; Cα contacts (8 Å, |Δi|>4): 54; chains: 1; bounding box: 70×17×80 Å

Organism: Dreissena polymorpha (NCBI:txid45954)

Solvent-accessible surface area (backbone atoms only — not comparable to full-atom values): 6375 Å² total; per-residue (Å²): 116,70,68,59,56,50,52,56,49,53,52,50,52,49,54,53,51,53,52,48,52,51,48,51,52,50,51,52,53,42,50,52,53,37,50,53,22,51,50,44,33,51,52,18,49,55,44,28,57,51,16,61,75,67,66,36,63,69,48,35,54,52,18,50,57,40,35,53,53,18,50,52,45,37,53,51,33,53,54,51,50,53,52,46,52,52,54,50,52,50,50,50,51,53,50,54,54,51,53,51,53,53,53,50,53,53,50,52,53,53,52,54,56,53,52,58,56,54,67,67,72,73,116